Protein AF-A0A1H9F2F8-F1 (afdb_monomer)

Structure (mmCIF, N/CA/C/O backbone):
data_AF-A0A1H9F2F8-F1
#
_entry.id   AF-A0A1H9F2F8-F1
#
loop_
_atom_site.group_PDB
_atom_site.id
_atom_site.type_symbol
_atom_site.label_atom_id
_atom_site.label_alt_id
_atom_site.label_comp_id
_atom_site.label_asym_id
_atom_site.label_entity_id
_atom_site.label_seq_id
_atom_site.pdbx_PDB_ins_code
_atom_site.Cartn_x
_atom_site.Cartn_y
_atom_site.Cartn_z
_atom_site.occupancy
_atom_site.B_iso_or_equiv
_atom_site.auth_seq_id
_atom_site.auth_comp_id
_atom_site.auth_asym_id
_atom_site.auth_atom_id
_atom_site.pdbx_PDB_model_num
ATOM 1 N N . MET A 1 1 ? -13.899 -40.418 -12.397 1.00 41.47 1 MET A N 1
ATOM 2 C CA . MET A 1 1 ? -14.287 -40.761 -13.784 1.00 41.47 1 MET A CA 1
ATOM 3 C C . MET A 1 1 ? -13.353 -40.022 -14.739 1.00 41.47 1 MET A C 1
ATOM 5 O O . MET A 1 1 ? -13.035 -38.875 -14.468 1.00 41.47 1 MET A O 1
ATOM 9 N N . LYS A 1 2 ? -12.861 -40.716 -15.778 1.00 44.59 2 LYS A N 1
ATOM 10 C CA . LYS A 1 2 ? -12.030 -40.221 -16.903 1.00 44.59 2 LYS A CA 1
ATOM 11 C C . LYS A 1 2 ? -12.709 -38.994 -17.565 1.00 44.59 2 LYS A C 1
ATOM 13 O O . LYS A 1 2 ? -13.933 -38.945 -17.556 1.00 44.59 2 LYS A O 1
ATOM 18 N N . ARG A 1 3 ? -12.008 -38.024 -18.168 1.00 46.09 3 ARG A N 1
ATOM 19 C CA . ARG A 1 3 ? -11.314 -38.142 -19.468 1.00 46.09 3 ARG A CA 1
ATOM 20 C C . ARG A 1 3 ? -10.271 -37.032 -19.685 1.00 46.09 3 ARG A C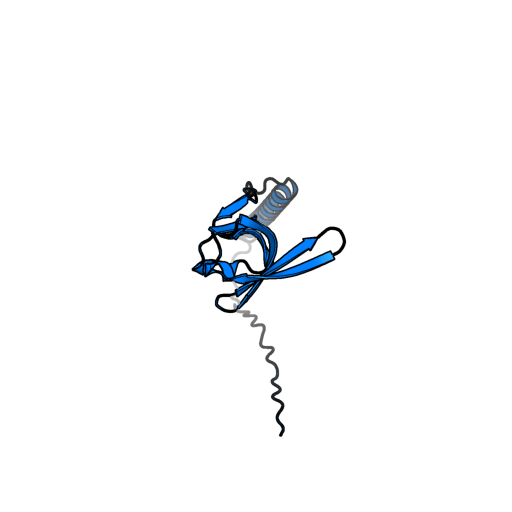 1
ATOM 22 O O . ARG A 1 3 ? -10.532 -35.868 -19.411 1.00 46.09 3 ARG A O 1
ATOM 29 N N . LEU A 1 4 ? -9.129 -37.450 -20.236 1.00 46.22 4 LEU A N 1
ATOM 30 C CA . LEU A 1 4 ? -8.128 -36.636 -20.924 1.00 46.22 4 LEU A CA 1
ATOM 31 C C . LEU A 1 4 ? -8.700 -36.077 -22.237 1.00 46.22 4 LEU A C 1
ATOM 33 O O . LEU A 1 4 ? -9.417 -36.797 -22.933 1.00 46.22 4 LEU A O 1
ATOM 37 N N . SER A 1 5 ? -8.296 -34.866 -22.623 1.00 42.28 5 SER A N 1
ATOM 38 C CA . SER A 1 5 ? -8.386 -34.385 -24.006 1.00 42.28 5 SER A CA 1
ATOM 39 C C . SER A 1 5 ? -7.015 -33.898 -24.476 1.00 42.28 5 SER A C 1
ATOM 41 O O . SER A 1 5 ? -6.500 -32.886 -24.007 1.00 42.28 5 SER A O 1
ATOM 43 N N . ILE A 1 6 ? -6.445 -34.677 -25.390 1.00 49.59 6 ILE A N 1
ATOM 44 C CA . ILE A 1 6 ? -5.268 -34.403 -26.213 1.00 49.59 6 ILE A CA 1
ATOM 45 C C . ILE A 1 6 ? -5.758 -33.715 -27.496 1.00 49.59 6 ILE A C 1
ATOM 47 O O . ILE A 1 6 ? -6.757 -34.147 -28.066 1.00 49.59 6 ILE A O 1
ATOM 51 N N . GLY A 1 7 ? -5.023 -32.719 -27.985 1.00 37.44 7 GLY A N 1
ATOM 52 C CA . GLY A 1 7 ? -5.038 -32.284 -29.387 1.00 37.44 7 GLY A CA 1
ATOM 53 C C . GLY A 1 7 ? -3.717 -31.560 -29.665 1.00 37.44 7 GLY A C 1
ATOM 54 O O . GLY A 1 7 ? -3.486 -30.511 -29.078 1.00 37.44 7 GLY A O 1
ATOM 55 N N . LEU A 1 8 ? -2.711 -32.171 -30.314 1.00 41.44 8 LEU A N 1
ATOM 56 C CA . LEU A 1 8 ? -2.566 -32.275 -31.782 1.00 41.44 8 LEU A CA 1
ATOM 57 C C . LEU A 1 8 ? -2.967 -30.939 -32.427 1.00 41.44 8 LEU A C 1
ATOM 59 O O . LEU A 1 8 ? -4.144 -30.624 -32.503 1.00 41.44 8 LEU A O 1
ATOM 63 N N . GLY A 1 9 ? -2.036 -30.047 -32.755 1.00 35.12 9 GLY A N 1
ATOM 64 C CA . GLY A 1 9 ? -0.963 -30.270 -33.718 1.00 35.12 9 GLY A CA 1
ATOM 65 C C . GLY A 1 9 ? -1.430 -29.705 -35.058 1.00 35.12 9 GLY A C 1
ATOM 66 O O . GLY A 1 9 ? -2.338 -30.261 -35.661 1.00 35.12 9 GLY A O 1
ATOM 67 N N . SER A 1 10 ? -0.846 -28.596 -35.511 1.00 45.69 10 SER A N 1
ATOM 68 C CA . SER A 1 10 ? -0.987 -28.170 -36.905 1.00 45.69 10 SER A CA 1
ATOM 69 C C . SER A 1 10 ? 0.210 -27.319 -37.316 1.00 45.69 10 SER A C 1
ATOM 71 O O . SER A 1 10 ? 0.336 -26.151 -36.958 1.00 45.69 10 SER A O 1
ATOM 73 N N . VAL A 1 11 ? 1.121 -27.981 -38.024 1.00 48.62 11 VAL A N 1
ATOM 74 C CA . VAL A 1 11 ? 2.197 -27.404 -38.828 1.00 48.62 11 VAL A CA 1
ATOM 75 C C . VAL A 1 11 ? 1.633 -27.263 -40.237 1.00 48.62 11 VAL A C 1
ATOM 77 O O . VAL A 1 11 ? 1.358 -28.274 -40.872 1.00 48.62 11 VAL A O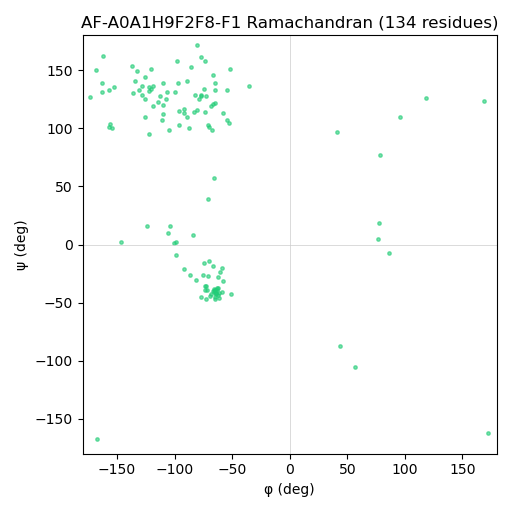 1
ATOM 80 N N . VAL A 1 12 ? 1.448 -26.036 -40.717 1.00 45.25 12 VAL A N 1
ATOM 81 C CA . VAL A 1 12 ? 1.030 -25.703 -42.093 1.00 45.25 12 VAL A CA 1
ATOM 82 C C . VAL A 1 12 ? 1.516 -24.267 -42.340 1.00 45.25 12 VAL A C 1
ATOM 84 O O . VAL A 1 12 ? 1.283 -23.416 -41.493 1.00 45.25 12 VAL A O 1
ATOM 87 N N . LEU A 1 13 ? 2.162 -23.847 -43.425 1.00 38.44 13 LEU A N 1
ATOM 88 C CA . LEU A 1 13 ? 2.788 -24.457 -44.598 1.00 38.44 13 LEU A CA 1
ATOM 89 C C . LEU A 1 13 ? 3.464 -23.259 -45.301 1.00 38.44 13 LEU A C 1
ATOM 91 O O . LEU A 1 13 ? 2.813 -22.237 -45.530 1.00 38.44 13 LEU A O 1
ATOM 95 N N . LEU A 1 14 ? 4.760 -23.344 -45.611 1.00 38.03 14 LEU A N 1
ATOM 96 C CA . LEU A 1 14 ? 5.456 -22.330 -46.410 1.00 38.03 14 LEU A CA 1
ATOM 97 C C . LEU A 1 14 ? 4.887 -22.345 -47.837 1.00 38.03 14 LEU A C 1
ATOM 99 O O . LEU A 1 14 ? 4.968 -23.365 -48.516 1.00 38.03 14 LEU A O 1
ATOM 103 N N . SER A 1 15 ? 4.348 -21.218 -48.300 1.00 41.69 15 SER A N 1
ATOM 104 C CA . SER A 1 15 ? 3.930 -21.038 -49.695 1.00 41.69 15 SER A CA 1
ATOM 105 C C . SER A 1 15 ? 4.951 -20.154 -50.408 1.00 41.69 15 SER A C 1
ATOM 107 O O . SER A 1 15 ? 4.928 -18.933 -50.275 1.00 41.69 15 SER A O 1
ATOM 109 N N . VAL A 1 16 ? 5.871 -20.783 -51.140 1.00 42.72 16 VAL A N 1
ATOM 110 C CA . VAL A 1 16 ? 6.735 -20.121 -52.124 1.00 42.72 16 VAL A CA 1
ATOM 111 C C . VAL A 1 16 ? 5.935 -20.012 -53.419 1.00 42.72 16 VAL A C 1
ATOM 113 O O . VAL A 1 16 ? 5.615 -21.030 -54.026 1.00 42.72 16 VAL A O 1
ATOM 116 N N . ILE A 1 17 ? 5.605 -18.793 -53.844 1.00 45.84 17 ILE A N 1
ATOM 117 C CA . ILE A 1 17 ? 5.065 -18.543 -55.185 1.00 45.84 17 ILE A CA 1
ATOM 118 C C . ILE A 1 17 ? 6.234 -18.123 -56.073 1.00 45.84 17 ILE A C 1
ATOM 120 O O . ILE A 1 17 ? 6.715 -16.994 -56.005 1.00 45.84 17 ILE A O 1
ATOM 124 N N . ALA A 1 18 ? 6.692 -19.066 -56.893 1.00 44.81 18 ALA A N 1
ATOM 125 C CA . ALA A 1 18 ? 7.494 -18.805 -58.076 1.00 44.81 18 ALA A CA 1
ATOM 126 C C . ALA A 1 18 ? 6.540 -18.667 -59.268 1.00 44.81 18 ALA A C 1
ATOM 128 O O . ALA A 1 18 ? 5.844 -19.617 -59.619 1.00 44.81 18 ALA A O 1
ATOM 129 N N . ALA A 1 19 ? 6.504 -17.486 -59.878 1.00 42.59 19 ALA A N 1
ATOM 130 C CA . ALA A 1 19 ? 5.886 -17.270 -61.178 1.00 42.59 19 ALA A CA 1
ATOM 131 C C . ALA A 1 19 ? 6.512 -16.032 -61.827 1.00 42.59 19 ALA A C 1
ATOM 133 O O . ALA A 1 19 ? 6.192 -14.912 -61.444 1.00 42.59 19 ALA A O 1
ATOM 134 N N . TYR A 1 20 ? 7.394 -16.229 -62.807 1.00 39.22 20 TYR A N 1
ATOM 135 C CA . TYR A 1 20 ? 7.052 -15.821 -64.169 1.00 39.22 20 TYR A CA 1
ATOM 136 C C . TYR A 1 20 ? 7.971 -16.487 -65.197 1.00 39.22 20 TYR A C 1
ATOM 138 O O . TYR A 1 20 ? 9.189 -16.530 -65.035 1.00 39.22 20 TYR A O 1
ATOM 146 N N . ALA A 1 21 ? 7.320 -17.044 -66.215 1.00 41.12 21 ALA A N 1
ATOM 147 C CA . ALA A 1 21 ? 7.887 -17.692 -67.384 1.00 41.12 21 ALA A CA 1
ATOM 148 C C . ALA A 1 21 ? 8.415 -16.658 -68.394 1.00 41.12 21 ALA A C 1
ATOM 150 O O . ALA A 1 21 ? 8.075 -15.477 -68.320 1.00 41.12 21 ALA A O 1
ATOM 151 N N . GLY A 1 22 ? 9.282 -17.124 -69.293 1.00 38.53 22 GLY A N 1
ATOM 152 C CA . GLY A 1 22 ? 10.086 -16.293 -70.184 1.00 38.53 22 GLY A CA 1
ATOM 153 C C . GLY A 1 22 ? 9.379 -15.762 -71.428 1.00 38.53 22 GLY A C 1
ATOM 154 O O . GLY A 1 22 ? 8.273 -16.174 -71.763 1.00 38.53 22 GLY A O 1
ATOM 155 N N . ASP A 1 23 ? 10.099 -14.880 -72.117 1.00 38.50 23 ASP A N 1
ATOM 156 C CA . ASP A 1 23 ? 10.015 -14.667 -73.558 1.00 38.50 23 ASP A CA 1
ATOM 157 C C . ASP A 1 23 ? 11.381 -14.145 -74.037 1.00 38.50 23 ASP A C 1
ATOM 159 O O . ASP A 1 23 ? 12.021 -13.333 -73.363 1.00 38.50 23 ASP A O 1
ATOM 163 N N . ASP A 1 24 ? 11.854 -14.703 -75.143 1.00 48.75 24 ASP A N 1
ATOM 164 C CA . ASP A 1 24 ? 13.206 -14.598 -75.687 1.00 48.75 24 ASP A CA 1
ATOM 165 C C . ASP A 1 24 ? 13.126 -13.775 -76.974 1.00 48.75 24 ASP A C 1
ATOM 167 O O . ASP A 1 24 ? 12.571 -14.243 -77.964 1.00 48.75 24 ASP A O 1
ATOM 171 N N . SER A 1 25 ? 13.597 -12.524 -76.954 1.00 43.22 25 SER A N 1
ATOM 172 C CA . SER A 1 25 ? 14.178 -11.814 -78.110 1.00 43.22 25 SER A CA 1
ATOM 173 C C . SER A 1 25 ? 14.356 -10.317 -77.831 1.00 43.22 25 SER A C 1
ATOM 175 O O . SER A 1 25 ? 13.405 -9.587 -77.573 1.00 43.22 25 SER A O 1
ATOM 177 N N . GLY A 1 26 ? 15.595 -9.840 -77.979 1.00 35.97 26 GLY A N 1
ATOM 178 C CA . GLY A 1 26 ? 15.885 -8.421 -78.196 1.00 35.97 26 GLY A CA 1
ATOM 179 C C . GLY A 1 26 ? 16.739 -7.750 -77.119 1.00 35.97 26 GLY A C 1
ATOM 180 O O . GLY A 1 26 ? 16.395 -7.719 -75.947 1.00 35.97 26 GLY A O 1
ATOM 181 N N . GLU A 1 27 ? 17.827 -7.136 -77.585 1.00 38.81 27 GLU A N 1
ATOM 182 C CA . GLU A 1 27 ? 18.625 -6.102 -76.910 1.00 38.81 27 GLU A CA 1
ATOM 183 C C . GLU A 1 27 ? 19.623 -6.537 -75.826 1.00 38.81 27 GLU A C 1
ATOM 185 O O . GLU A 1 27 ? 19.520 -6.254 -74.632 1.00 38.81 27 GLU A O 1
ATOM 190 N N . ALA A 1 28 ? 20.747 -7.062 -76.317 1.00 41.56 28 ALA A N 1
ATOM 191 C CA . ALA A 1 28 ? 22.058 -6.978 -75.680 1.00 41.56 28 ALA A CA 1
ATOM 192 C C . ALA A 1 28 ? 22.590 -5.521 -75.616 1.00 41.56 28 ALA A C 1
ATOM 194 O O . ALA A 1 28 ? 23.660 -5.222 -76.143 1.00 41.56 28 ALA A O 1
ATOM 195 N N . ALA A 1 29 ? 21.842 -4.603 -74.991 1.00 44.41 29 ALA A N 1
ATOM 196 C CA . ALA A 1 29 ? 22.279 -3.219 -74.752 1.00 44.41 29 ALA A CA 1
ATOM 197 C C . ALA A 1 29 ? 21.752 -2.586 -73.442 1.00 44.41 29 ALA A C 1
ATOM 199 O O . ALA A 1 29 ? 22.072 -1.436 -73.148 1.00 44.41 29 ALA A O 1
ATOM 200 N N . THR A 1 30 ? 21.000 -3.319 -72.612 1.00 45.25 30 THR A N 1
ATOM 201 C CA . THR A 1 30 ? 20.295 -2.758 -71.434 1.00 45.25 30 THR A CA 1
ATOM 202 C C . THR A 1 30 ? 20.639 -3.435 -70.102 1.00 45.25 30 THR A C 1
ATOM 204 O O . THR A 1 30 ? 19.949 -3.248 -69.101 1.00 45.25 30 THR A O 1
ATOM 207 N N . THR A 1 31 ? 21.726 -4.205 -70.038 1.00 42.62 31 THR A N 1
ATOM 208 C CA . THR A 1 31 ? 22.180 -4.880 -68.805 1.00 42.62 31 THR A CA 1
ATOM 209 C C . THR A 1 31 ? 23.184 -4.073 -67.980 1.00 42.62 31 THR A C 1
ATOM 211 O O . THR A 1 31 ? 23.252 -4.278 -66.771 1.00 42.62 31 THR A O 1
ATOM 214 N N . ALA A 1 32 ? 23.891 -3.100 -68.566 1.00 43.91 32 ALA A N 1
ATOM 215 C CA . ALA A 1 32 ? 24.818 -2.241 -67.817 1.00 43.91 32 ALA A CA 1
ATOM 216 C C . ALA A 1 32 ? 24.079 -1.224 -66.918 1.00 43.91 32 ALA A C 1
ATOM 218 O O . ALA A 1 32 ? 24.338 -1.143 -65.722 1.00 43.91 32 ALA A O 1
ATOM 219 N N . ALA A 1 33 ? 23.059 -0.536 -67.445 1.00 44.12 33 ALA A N 1
ATOM 220 C CA . ALA A 1 33 ? 22.332 0.502 -66.699 1.00 44.12 33 ALA A CA 1
ATOM 221 C C . ALA A 1 33 ? 21.437 -0.043 -65.561 1.00 44.12 33 ALA A C 1
ATOM 223 O O . ALA A 1 33 ? 21.182 0.638 -64.562 1.00 44.12 33 ALA A O 1
ATOM 224 N N . LYS A 1 34 ? 20.954 -1.289 -65.682 1.00 44.28 34 LYS A N 1
ATOM 225 C CA . LYS A 1 34 ? 20.106 -1.937 -64.664 1.00 44.28 34 LYS A CA 1
ATOM 226 C C . LYS A 1 34 ? 20.931 -2.517 -63.508 1.00 44.28 34 LYS A C 1
ATOM 228 O O . LYS A 1 34 ? 20.458 -2.519 -62.372 1.00 44.28 34 LYS A O 1
ATOM 233 N N . ALA A 1 35 ? 22.166 -2.946 -63.783 1.00 46.31 35 ALA A N 1
ATOM 234 C CA . ALA A 1 35 ? 23.120 -3.382 -62.767 1.00 46.31 35 ALA A CA 1
ATOM 235 C C . ALA A 1 35 ? 23.593 -2.202 -61.905 1.00 46.31 35 ALA A C 1
ATOM 237 O O . ALA A 1 35 ? 23.541 -2.299 -60.681 1.00 46.31 35 ALA A O 1
ATOM 238 N N . ASP A 1 36 ? 23.917 -1.057 -62.513 1.00 48.97 36 ASP A N 1
ATOM 239 C CA . ASP A 1 36 ? 24.340 0.141 -61.771 1.00 48.97 36 ASP A CA 1
ATOM 240 C C . ASP A 1 36 ? 23.238 0.677 -60.842 1.00 48.97 36 ASP A C 1
ATOM 242 O O . ASP A 1 36 ? 23.494 1.067 -59.702 1.00 48.97 36 ASP A O 1
ATOM 246 N N . THR A 1 37 ? 21.974 0.620 -61.271 1.00 51.41 37 THR A N 1
ATOM 247 C CA . THR A 1 37 ? 20.836 1.088 -60.458 1.00 51.41 37 THR A CA 1
ATOM 248 C C . THR A 1 37 ? 20.512 0.137 -59.293 1.00 51.41 37 THR A C 1
ATOM 250 O O . THR A 1 37 ? 20.150 0.581 -58.200 1.00 51.41 37 THR A O 1
ATOM 253 N N . ALA A 1 38 ? 20.662 -1.178 -59.489 1.00 52.03 38 ALA A N 1
ATOM 254 C CA . ALA A 1 38 ? 20.448 -2.182 -58.444 1.00 52.03 38 ALA A CA 1
ATOM 255 C C . ALA A 1 38 ? 21.583 -2.193 -57.404 1.00 52.03 38 ALA A C 1
ATOM 257 O O . ALA A 1 38 ? 21.318 -2.297 -56.205 1.00 52.03 38 ALA A O 1
ATOM 258 N N . VAL A 1 39 ? 22.830 -2.020 -57.854 1.00 56.88 39 VAL A N 1
ATOM 259 C CA . VAL A 1 39 ? 24.010 -1.899 -56.987 1.00 56.88 39 VAL A CA 1
ATOM 260 C C . VAL A 1 39 ? 23.943 -0.615 -56.153 1.00 56.88 39 VAL A C 1
ATOM 262 O O . VAL A 1 39 ? 24.225 -0.664 -54.956 1.00 56.88 39 VAL A O 1
ATOM 265 N N . ASN A 1 40 ? 23.462 0.497 -56.721 1.00 60.66 40 ASN A N 1
ATOM 266 C CA . ASN A 1 40 ? 23.235 1.741 -55.976 1.00 60.66 40 ASN A CA 1
ATOM 267 C C . ASN A 1 40 ? 22.154 1.597 -54.891 1.00 60.66 40 ASN A C 1
ATOM 269 O O . ASN A 1 40 ? 22.357 2.044 -53.765 1.00 60.66 40 ASN A O 1
ATOM 273 N N . ASN A 1 41 ? 21.042 0.913 -55.176 1.00 63.59 41 ASN A N 1
ATOM 274 C CA . ASN A 1 41 ? 19.984 0.672 -54.184 1.00 63.59 41 ASN A CA 1
ATOM 275 C C . ASN A 1 41 ? 20.451 -0.214 -53.017 1.00 63.59 41 ASN A C 1
ATOM 277 O O . ASN A 1 41 ? 20.090 0.013 -51.861 1.00 63.59 41 ASN A O 1
ATOM 281 N N . GLU A 1 42 ? 21.260 -1.227 -53.314 1.00 66.94 42 GLU A N 1
ATOM 282 C CA . GLU A 1 42 ? 21.820 -2.134 -52.314 1.00 66.94 42 GLU A CA 1
ATOM 283 C C . GLU A 1 42 ? 22.899 -1.445 -51.462 1.00 66.94 42 GLU A C 1
ATOM 285 O O . GLU A 1 42 ? 22.932 -1.614 -50.240 1.00 66.94 42 GLU A O 1
ATOM 290 N N . ALA A 1 43 ? 23.734 -0.602 -52.077 1.00 74.62 43 ALA A N 1
ATOM 291 C CA . ALA A 1 43 ? 24.683 0.249 -51.365 1.00 74.62 43 ALA A CA 1
ATOM 292 C C . ALA A 1 43 ? 23.959 1.224 -50.419 1.00 74.62 43 ALA A C 1
ATOM 294 O O . ALA A 1 43 ? 24.300 1.288 -49.236 1.00 74.62 43 ALA A O 1
ATOM 295 N N . SER A 1 44 ? 22.893 1.885 -50.886 1.00 74.88 44 SER A N 1
ATOM 296 C CA . SER A 1 44 ? 22.073 2.778 -50.058 1.00 74.88 44 SER A CA 1
ATOM 297 C C . SER A 1 44 ? 21.383 2.052 -48.898 1.00 74.88 44 SER A C 1
ATOM 299 O O . SER A 1 44 ? 21.318 2.589 -47.792 1.00 74.88 44 SER A O 1
ATOM 301 N N . ARG A 1 45 ? 20.909 0.812 -49.095 1.00 76.44 45 ARG A N 1
ATOM 302 C CA . ARG A 1 45 ? 20.330 -0.004 -48.010 1.00 76.44 45 ARG A CA 1
ATOM 303 C C . ARG A 1 45 ? 21.361 -0.355 -46.945 1.00 76.44 45 ARG A C 1
ATOM 305 O O . ARG A 1 45 ? 21.082 -0.199 -45.760 1.00 76.44 45 ARG A O 1
ATOM 312 N N . ARG A 1 46 ? 22.558 -0.785 -47.351 1.00 80.31 46 ARG A N 1
ATOM 313 C CA . ARG A 1 46 ? 23.651 -1.127 -46.424 1.00 80.31 46 ARG A CA 1
ATOM 314 C C . ARG A 1 46 ? 24.114 0.081 -45.626 1.00 80.31 46 ARG A C 1
ATOM 316 O O . ARG A 1 46 ? 24.380 -0.045 -44.432 1.00 80.31 46 ARG A O 1
ATOM 323 N N . GLU A 1 47 ? 24.181 1.243 -46.263 1.00 80.62 47 GLU A N 1
ATOM 324 C CA . GLU A 1 47 ? 24.545 2.491 -45.602 1.00 80.62 47 GLU A CA 1
ATOM 325 C C . GLU A 1 47 ? 23.466 2.936 -44.607 1.00 80.62 47 GLU A C 1
ATOM 327 O O . GLU A 1 47 ? 23.788 3.228 -43.456 1.00 80.62 47 GLU A O 1
ATOM 332 N N . ALA A 1 48 ? 22.184 2.834 -44.974 1.00 80.81 48 ALA A N 1
ATOM 333 C CA . ALA A 1 48 ? 21.067 3.081 -44.062 1.00 80.81 48 ALA A CA 1
ATOM 334 C C . ALA A 1 48 ? 21.053 2.114 -42.862 1.00 80.81 48 ALA A C 1
ATOM 336 O O . ALA A 1 48 ? 20.848 2.541 -41.725 1.00 80.81 48 ALA A O 1
ATOM 337 N N . THR A 1 49 ? 21.324 0.821 -43.076 1.00 82.25 49 THR A N 1
ATOM 338 C CA . THR A 1 49 ? 21.448 -0.163 -41.988 1.00 82.25 49 THR A CA 1
ATOM 339 C C . THR A 1 49 ? 22.645 0.147 -41.090 1.00 82.25 49 THR A C 1
ATOM 341 O O . THR A 1 49 ? 22.533 0.082 -39.867 1.00 82.25 49 THR A O 1
ATOM 344 N N . ARG A 1 50 ? 23.788 0.534 -41.666 1.00 83.44 50 ARG A N 1
ATOM 345 C CA . ARG A 1 50 ? 24.994 0.888 -40.909 1.00 83.44 50 ARG A CA 1
ATOM 346 C C . ARG A 1 50 ? 24.792 2.151 -40.074 1.00 83.44 50 ARG A C 1
ATOM 348 O O . ARG A 1 50 ? 25.229 2.182 -38.926 1.00 83.44 50 ARG A O 1
ATOM 355 N N . GLU A 1 51 ? 24.108 3.153 -40.613 1.00 81.12 51 GLU A N 1
ATOM 356 C CA . GLU A 1 51 ? 23.724 4.370 -39.892 1.00 81.12 51 GLU A CA 1
ATOM 357 C C . GLU A 1 51 ? 22.708 4.079 -38.780 1.00 81.12 51 GLU A C 1
ATOM 359 O O . GLU A 1 51 ? 22.860 4.579 -37.666 1.00 81.12 51 GLU A O 1
ATOM 364 N N . ALA A 1 52 ? 21.730 3.200 -39.020 1.00 78.69 52 ALA A N 1
ATOM 365 C CA . ALA A 1 52 ? 20.789 2.763 -37.990 1.00 78.69 52 ALA A CA 1
ATOM 366 C C . ALA A 1 52 ? 21.495 2.032 -36.834 1.00 78.69 52 ALA A C 1
ATOM 368 O O . ALA A 1 52 ? 21.239 2.329 -35.667 1.00 78.69 52 ALA A O 1
ATOM 369 N N . ILE A 1 53 ? 22.439 1.134 -37.146 1.00 82.25 53 ILE A N 1
ATOM 370 C CA . ILE A 1 53 ? 23.248 0.431 -36.139 1.00 82.25 53 ILE A CA 1
ATOM 371 C C . ILE A 1 53 ? 24.134 1.420 -35.371 1.00 82.25 53 ILE A C 1
ATOM 373 O O . ILE A 1 53 ? 24.157 1.390 -34.144 1.00 82.25 53 ILE A O 1
ATOM 377 N N . ARG A 1 54 ? 24.832 2.336 -36.058 1.00 81.06 54 ARG A N 1
ATOM 378 C CA . ARG A 1 54 ? 25.658 3.368 -35.403 1.00 81.06 54 ARG A CA 1
ATOM 379 C C . ARG A 1 54 ? 24.836 4.252 -34.468 1.00 81.06 54 ARG A C 1
ATOM 381 O O . ARG A 1 54 ? 25.304 4.557 -33.375 1.00 81.06 54 ARG A O 1
ATOM 388 N N . ARG A 1 55 ? 23.624 4.639 -34.875 1.00 76.31 55 ARG A N 1
ATOM 389 C CA . ARG A 1 55 ? 22.700 5.434 -34.054 1.00 76.31 55 ARG A CA 1
ATOM 390 C C . ARG A 1 55 ? 22.257 4.670 -32.805 1.00 76.31 55 ARG A C 1
ATOM 392 O O . ARG A 1 55 ? 22.274 5.239 -31.719 1.00 76.31 55 ARG A O 1
ATOM 399 N N . ALA A 1 56 ? 21.941 3.381 -32.942 1.00 73.75 56 ALA A N 1
ATOM 400 C CA . ALA A 1 56 ? 21.582 2.524 -31.813 1.00 73.75 56 ALA A CA 1
ATOM 401 C C . ALA A 1 56 ? 22.751 2.311 -30.831 1.00 73.75 56 ALA A C 1
ATOM 403 O O . ALA A 1 56 ? 22.544 2.336 -29.622 1.00 73.75 56 ALA A O 1
ATOM 404 N N . VAL A 1 57 ? 23.984 2.158 -31.333 1.00 76.31 57 VAL A N 1
ATOM 405 C CA . VAL A 1 57 ? 25.193 1.971 -30.505 1.00 76.31 57 VAL A CA 1
ATOM 406 C C . VAL A 1 57 ? 25.620 3.258 -29.794 1.00 76.31 57 VAL A C 1
ATOM 408 O O . VAL A 1 57 ? 26.086 3.197 -28.660 1.00 76.31 57 VAL A O 1
ATOM 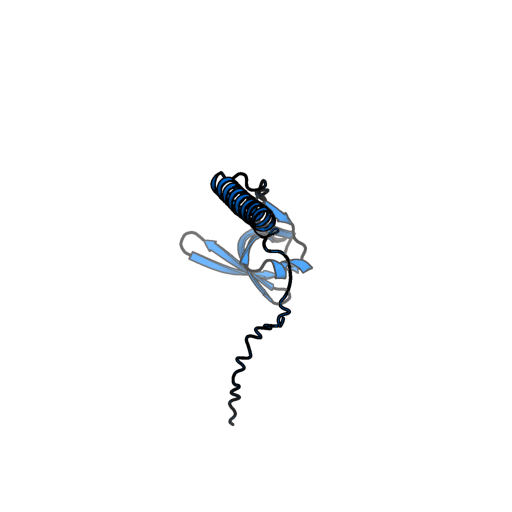411 N N . ARG A 1 58 ? 25.456 4.429 -30.427 1.00 74.06 58 ARG A N 1
ATOM 412 C CA . ARG A 1 58 ? 25.786 5.737 -29.827 1.00 74.06 58 ARG A CA 1
ATOM 413 C C . ARG A 1 58 ? 24.874 6.096 -28.648 1.00 74.06 58 ARG A C 1
ATOM 415 O O . ARG A 1 58 ? 25.249 6.936 -27.840 1.00 74.06 58 ARG A O 1
ATOM 422 N N . GLY A 1 59 ? 23.712 5.453 -28.531 1.00 63.22 59 GLY A N 1
ATOM 423 C CA . GLY A 1 59 ? 22.793 5.699 -27.425 1.00 63.22 59 GLY A CA 1
ATOM 424 C C . GLY A 1 59 ? 21.980 6.988 -27.562 1.00 63.22 59 GLY A C 1
ATOM 425 O O . GLY A 1 59 ? 21.375 7.397 -26.578 1.00 63.22 59 GLY A O 1
ATOM 426 N N . ASP A 1 60 ? 21.875 7.570 -28.766 1.00 62.34 60 ASP A N 1
ATOM 427 C CA . ASP A 1 60 ? 20.896 8.630 -29.106 1.00 62.34 60 ASP A CA 1
ATOM 428 C C . ASP A 1 60 ? 19.460 8.056 -29.181 1.00 62.34 60 ASP A C 1
ATOM 430 O O . ASP A 1 60 ? 18.659 8.366 -30.066 1.00 62.34 60 ASP A O 1
ATOM 434 N N . GLY A 1 61 ? 19.141 7.138 -28.268 1.00 59.56 61 GLY A N 1
ATOM 435 C CA . GLY A 1 61 ? 17.786 6.690 -28.025 1.00 59.56 61 GLY A CA 1
ATOM 436 C C . GLY A 1 61 ? 16.995 7.868 -27.482 1.00 59.56 61 GLY A C 1
ATOM 437 O O . GLY A 1 61 ? 17.466 8.579 -26.596 1.00 59.56 61 GLY A O 1
ATOM 438 N N . LEU A 1 62 ? 15.807 8.071 -28.048 1.00 66.06 62 LEU A N 1
ATOM 439 C CA . LEU A 1 62 ? 14.805 9.031 -27.592 1.00 66.06 62 LEU A CA 1
ATOM 440 C C . LEU A 1 62 ? 14.817 9.134 -26.058 1.00 66.06 62 LEU A C 1
ATOM 442 O O . LEU A 1 62 ? 14.898 8.084 -25.411 1.00 66.06 62 LEU A O 1
ATOM 446 N N . PRO A 1 63 ? 14.737 10.345 -25.477 1.00 65.38 63 PRO A N 1
ATOM 447 C CA . PRO A 1 63 ? 14.756 10.509 -24.033 1.00 65.38 63 PRO A CA 1
ATOM 448 C C . PRO A 1 63 ? 13.651 9.643 -23.430 1.00 65.38 63 PRO A C 1
ATOM 450 O O . PRO A 1 63 ? 12.465 9.929 -23.578 1.00 65.38 63 PRO A O 1
ATOM 453 N N . GLN A 1 64 ? 14.045 8.541 -22.791 1.00 65.38 64 GLN A N 1
ATOM 454 C CA . GLN A 1 64 ? 13.130 7.788 -21.958 1.00 65.38 64 GLN A CA 1
ATOM 455 C C . GLN A 1 64 ? 12.898 8.657 -20.738 1.00 65.38 64 GLN A C 1
ATOM 457 O O . GLN A 1 64 ? 13.778 8.792 -19.886 1.00 65.38 64 GLN A O 1
ATOM 462 N N . GLU A 1 65 ? 11.739 9.307 -20.708 1.00 72.44 65 GLU A N 1
ATOM 463 C CA . GLU A 1 65 ? 11.249 10.014 -19.539 1.00 72.44 65 GLU A CA 1
ATOM 464 C C . GLU A 1 65 ? 11.283 9.022 -18.374 1.00 72.44 65 GLU A C 1
ATOM 466 O O . GLU A 1 65 ? 10.507 8.066 -18.308 1.00 72.44 65 GLU A O 1
ATOM 471 N N . LYS A 1 66 ? 12.272 9.178 -17.491 1.00 71.19 66 LYS A N 1
ATOM 472 C CA . LYS A 1 66 ? 12.346 8.387 -16.270 1.00 71.19 66 LYS A CA 1
ATOM 473 C C . LYS A 1 66 ? 11.167 8.830 -15.419 1.00 71.19 66 LYS A C 1
ATOM 475 O O . LYS A 1 66 ? 11.252 9.859 -14.759 1.00 71.19 66 LYS A O 1
ATOM 480 N N . MET A 1 67 ? 10.074 8.073 -15.452 1.00 74.69 67 MET A N 1
ATOM 481 C CA . MET A 1 67 ? 8.980 8.274 -14.509 1.00 74.69 67 MET A C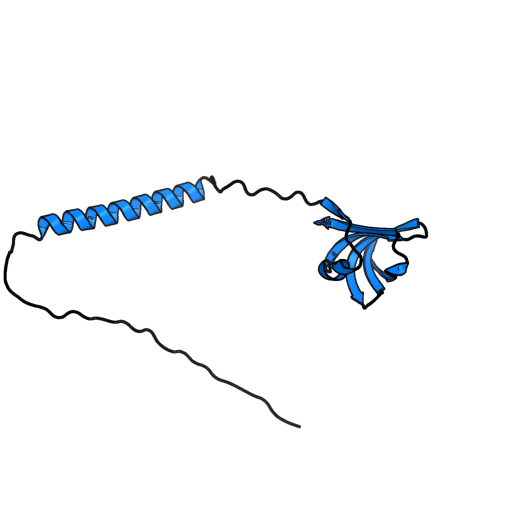A 1
ATOM 482 C C . MET A 1 67 ? 9.542 8.119 -13.095 1.00 74.69 67 MET A C 1
ATOM 484 O O . MET A 1 67 ? 9.999 7.041 -12.702 1.00 74.69 67 MET A O 1
ATOM 488 N N . GLU A 1 68 ? 9.561 9.221 -12.349 1.00 83.31 68 GLU A N 1
ATOM 489 C CA . GLU A 1 68 ? 9.952 9.208 -10.948 1.00 83.31 68 GLU A CA 1
ATOM 490 C C . GLU A 1 68 ? 8.890 8.466 -10.141 1.00 83.31 68 GLU A C 1
ATOM 492 O O . GLU A 1 6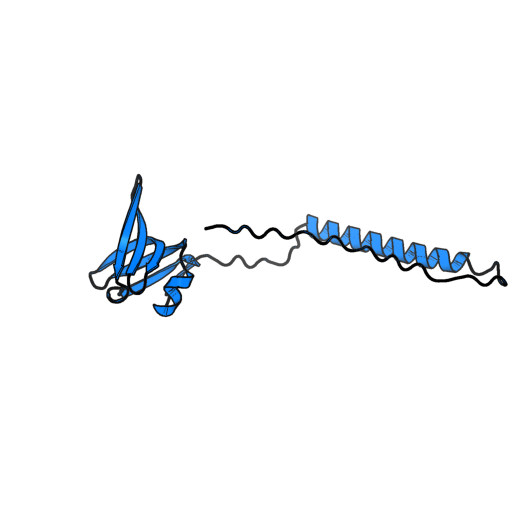8 ? 7.724 8.868 -10.089 1.00 83.31 68 GLU A O 1
ATOM 497 N N . LYS A 1 69 ? 9.310 7.374 -9.494 1.00 89.00 69 LYS A N 1
ATOM 498 C CA . LYS A 1 69 ? 8.433 6.608 -8.613 1.00 89.00 69 LYS A CA 1
ATOM 499 C C . LYS A 1 69 ? 8.051 7.465 -7.418 1.00 89.00 69 LYS A C 1
ATOM 501 O O . LYS A 1 69 ? 8.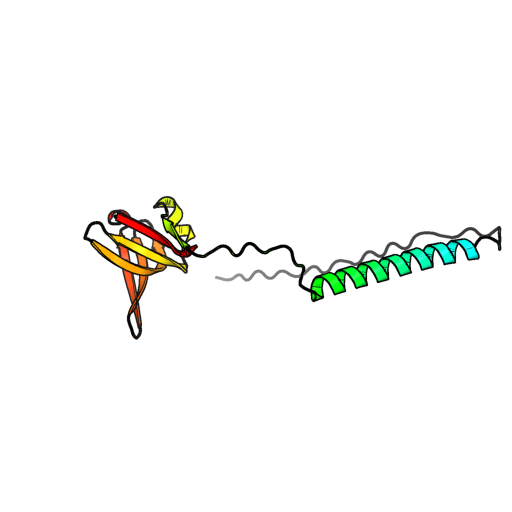914 7.899 -6.655 1.00 89.00 69 LYS A O 1
ATOM 506 N N . SER A 1 70 ? 6.759 7.671 -7.229 1.00 93.12 70 SER A N 1
ATOM 507 C CA . SER A 1 70 ? 6.219 8.517 -6.172 1.00 93.12 70 SER A CA 1
ATOM 508 C C . SER A 1 70 ? 5.023 7.859 -5.499 1.00 93.12 70 SER A C 1
ATOM 510 O O . SER A 1 70 ? 4.328 7.018 -6.066 1.00 93.12 70 SER A O 1
ATOM 512 N N . TYR A 1 71 ? 4.789 8.230 -4.242 1.00 95.69 71 TYR A N 1
ATOM 513 C CA . TYR A 1 71 ? 3.611 7.778 -3.514 1.00 95.69 71 TYR A CA 1
ATOM 514 C C . TYR A 1 71 ? 2.406 8.610 -3.915 1.00 95.69 71 TYR A C 1
ATOM 516 O O . TYR A 1 71 ? 2.349 9.804 -3.619 1.00 95.69 71 TYR A O 1
ATOM 524 N N . GLN A 1 72 ? 1.427 7.967 -4.538 1.00 95.75 72 GLN A N 1
ATOM 525 C CA . GLN A 1 72 ? 0.231 8.630 -5.039 1.00 95.75 72 GLN A CA 1
ATOM 526 C C . GLN A 1 72 ? -1.009 8.068 -4.352 1.00 95.75 72 GLN A C 1
ATOM 528 O O . GLN A 1 72 ? -1.120 6.859 -4.136 1.00 95.75 72 GLN A O 1
ATOM 533 N N . SER A 1 73 ? -1.918 8.962 -3.959 1.00 95.88 73 SER A N 1
ATOM 534 C CA . SER A 1 73 ? -3.181 8.578 -3.333 1.00 95.88 73 SER A CA 1
ATOM 535 C C . SER A 1 73 ? -4.042 7.800 -4.321 1.00 95.88 73 SER A C 1
ATOM 537 O O . SER A 1 73 ? -4.132 8.164 -5.493 1.00 95.88 73 SER A O 1
ATOM 539 N N . VAL A 1 74 ? -4.683 6.745 -3.833 1.00 94.62 74 VAL A N 1
ATOM 540 C CA . VAL A 1 74 ? -5.542 5.862 -4.631 1.00 94.62 74 VAL A CA 1
ATOM 541 C C . VAL A 1 74 ? -6.921 5.743 -4.001 1.00 94.62 74 VAL A C 1
ATOM 543 O O . VAL A 1 74 ? -7.064 5.751 -2.777 1.00 94.62 74 VAL A O 1
ATOM 546 N N . SER A 1 75 ? -7.939 5.648 -4.854 1.00 92.75 75 SER A N 1
ATOM 547 C CA . SER A 1 75 ? -9.325 5.440 -4.437 1.00 92.75 75 SER A CA 1
ATOM 548 C C . SER A 1 75 ? -9.550 3.999 -3.968 1.00 92.75 75 SER A C 1
ATOM 550 O O . SER A 1 75 ? -8.820 3.086 -4.358 1.00 92.75 75 SER A O 1
ATOM 552 N N . HIS A 1 76 ? -10.586 3.775 -3.152 1.00 90.94 76 HIS A N 1
ATOM 553 C CA . HIS A 1 76 ? -10.918 2.446 -2.619 1.00 90.94 76 HIS A CA 1
ATOM 554 C C . HIS A 1 76 ? -11.287 1.417 -3.700 1.00 90.94 76 HIS A C 1
ATOM 556 O O . HIS A 1 76 ? -11.069 0.218 -3.514 1.00 90.94 76 HIS A O 1
ATOM 562 N N . GLU A 1 77 ? -11.825 1.890 -4.820 1.00 92.19 77 GLU A N 1
ATOM 563 C CA . GLU A 1 77 ? -12.269 1.079 -5.958 1.00 92.19 77 GLU A CA 1
ATOM 564 C C . GLU A 1 77 ? -11.094 0.551 -6.788 1.00 92.19 77 GLU A C 1
ATOM 566 O O . GLU A 1 77 ? -11.197 -0.489 -7.435 1.00 92.19 77 GLU A O 1
ATOM 571 N N . GLU A 1 78 ? -9.960 1.250 -6.761 1.00 93.88 78 GLU A N 1
ATOM 572 C CA . GLU A 1 78 ? -8.800 0.921 -7.587 1.00 93.88 78 GLU A CA 1
ATOM 573 C C . GLU A 1 78 ? -7.728 0.125 -6.842 1.00 93.88 78 GLU A C 1
ATOM 575 O O . GLU A 1 78 ? -6.806 -0.374 -7.485 1.00 93.88 78 GLU A O 1
ATOM 580 N N . ILE A 1 79 ? -7.844 -0.024 -5.515 1.00 94.50 79 ILE A N 1
ATOM 581 C CA . ILE A 1 79 ? -6.833 -0.673 -4.657 1.00 94.50 79 ILE A CA 1
ATOM 582 C C . ILE A 1 79 ? -6.436 -2.050 -5.197 1.00 94.50 79 ILE A C 1
ATOM 584 O O . ILE A 1 79 ? -5.253 -2.382 -5.245 1.00 94.50 79 ILE A O 1
ATOM 588 N N . ASP A 1 80 ? -7.416 -2.829 -5.649 1.00 95.69 80 ASP A N 1
ATOM 589 C CA . ASP A 1 80 ? -7.239 -4.205 -6.110 1.00 95.69 80 ASP A CA 1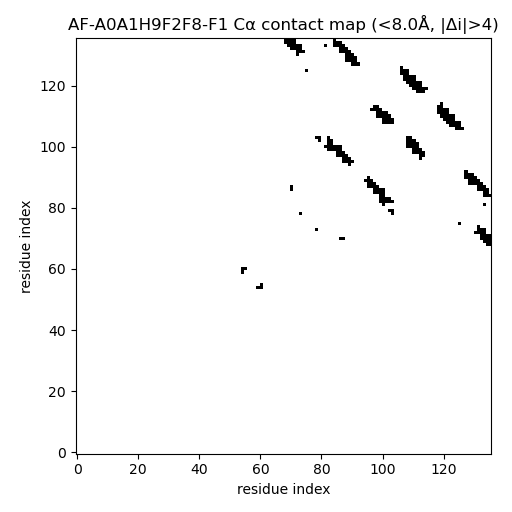
ATOM 590 C C . ASP A 1 80 ? -6.286 -4.304 -7.319 1.00 95.69 80 ASP A C 1
ATOM 592 O O . ASP A 1 80 ? -5.639 -5.331 -7.519 1.00 95.69 80 ASP A O 1
ATOM 596 N N . ARG A 1 81 ? -6.128 -3.224 -8.099 1.00 96.56 81 ARG A N 1
ATOM 597 C CA . ARG A 1 81 ? -5.202 -3.164 -9.244 1.00 96.56 81 ARG A CA 1
ATOM 598 C C . ARG A 1 81 ? -3.736 -3.053 -8.827 1.00 96.56 81 ARG A C 1
ATOM 600 O O . ARG A 1 81 ? -2.856 -3.280 -9.650 1.00 96.56 81 ARG A O 1
ATOM 607 N N . TYR A 1 82 ? -3.475 -2.696 -7.573 1.00 96.38 82 TYR A N 1
ATOM 608 C CA . TYR A 1 82 ? -2.136 -2.423 -7.056 1.00 96.38 82 TYR A CA 1
ATOM 609 C C . TYR A 1 82 ? -1.586 -3.558 -6.185 1.00 96.38 82 TYR A C 1
ATOM 611 O O . TYR A 1 82 ? -0.611 -3.363 -5.459 1.00 96.38 82 TYR A O 1
ATOM 619 N N . VAL A 1 83 ? -2.182 -4.753 -6.244 1.00 96.94 83 VAL A N 1
ATOM 620 C CA . VAL A 1 83 ? -1.630 -5.946 -5.587 1.00 96.94 83 VAL A CA 1
ATOM 621 C C . VAL A 1 83 ? -0.181 -6.175 -6.042 1.00 96.94 83 VAL A C 1
ATOM 623 O O . VAL A 1 83 ? 0.138 -6.090 -7.225 1.00 96.94 83 VAL A O 1
ATOM 626 N N . GLY A 1 84 ? 0.706 -6.425 -5.082 1.00 96.69 84 GLY A N 1
ATOM 627 C CA . GLY A 1 84 ? 2.156 -6.528 -5.253 1.00 96.69 84 GLY A CA 1
ATOM 628 C C . GLY A 1 84 ? 2.904 -5.193 -5.170 1.00 96.69 84 GLY A C 1
ATOM 629 O O . GLY A 1 84 ? 4.132 -5.194 -5.139 1.00 96.69 84 GLY A O 1
ATOM 630 N N . SER A 1 85 ? 2.202 -4.059 -5.107 1.00 97.12 85 SER A N 1
ATOM 631 C CA . SER A 1 85 ? 2.835 -2.740 -5.004 1.00 97.12 85 SER A CA 1
ATOM 632 C C . SER A 1 85 ? 3.145 -2.374 -3.555 1.00 97.12 85 SER A C 1
ATOM 634 O O . SER A 1 85 ? 2.457 -2.801 -2.623 1.00 97.12 85 SER A O 1
ATOM 636 N N . TRP A 1 86 ? 4.166 -1.535 -3.370 1.00 96.81 86 TRP A N 1
ATOM 637 C CA . TRP A 1 86 ? 4.472 -0.963 -2.063 1.00 96.81 86 TRP A CA 1
ATOM 638 C C . TRP A 1 86 ? 3.456 0.117 -1.706 1.00 96.81 86 TRP A C 1
ATOM 640 O O . TRP A 1 86 ? 3.146 0.988 -2.525 1.00 96.81 86 TRP A O 1
ATOM 650 N N . VAL A 1 87 ? 2.954 0.082 -0.478 1.00 96.69 87 VAL A N 1
ATOM 651 C CA . VAL A 1 87 ? 1.900 0.970 -0.003 1.00 96.69 87 VAL A CA 1
ATOM 652 C C . VAL A 1 87 ? 2.234 1.585 1.346 1.00 96.69 87 VAL A C 1
ATOM 654 O O . VAL A 1 87 ? 2.902 0.988 2.189 1.00 96.69 87 VAL A O 1
ATOM 657 N N . LYS A 1 88 ? 1.727 2.799 1.544 1.00 96.38 88 LYS A N 1
ATOM 658 C CA . LYS A 1 88 ? 1.666 3.482 2.834 1.00 96.38 88 LYS A CA 1
ATOM 659 C C . LYS A 1 88 ? 0.208 3.735 3.146 1.00 96.38 88 LYS A C 1
ATOM 661 O O . LYS A 1 88 ? -0.471 4.422 2.382 1.00 96.38 88 LYS A O 1
ATOM 666 N N . LEU A 1 89 ? -0.266 3.180 4.247 1.00 95.19 89 LEU A N 1
ATOM 667 C CA . LEU A 1 89 ? -1.643 3.347 4.678 1.00 95.19 89 LEU A CA 1
ATOM 668 C C . LEU A 1 89 ? -1.706 3.980 6.057 1.00 95.19 89 LEU A C 1
ATOM 670 O O . LEU A 1 89 ? -0.835 3.783 6.906 1.00 95.19 89 LEU A O 1
ATOM 674 N N . GLU A 1 90 ? -2.791 4.699 6.272 1.00 95.75 90 GLU A N 1
ATOM 675 C CA . GLU A 1 90 ? -3.175 5.234 7.560 1.00 95.75 90 GLU A CA 1
ATOM 676 C C . GLU A 1 90 ? -4.618 4.824 7.836 1.00 95.75 90 GLU A C 1
ATOM 678 O O . GLU A 1 90 ? -5.482 4.828 6.955 1.00 95.75 90 GLU A O 1
ATOM 683 N N . THR A 1 91 ? -4.866 4.401 9.068 1.00 95.75 91 THR A N 1
ATOM 684 C CA . THR A 1 91 ? -6.211 4.083 9.547 1.00 95.75 91 THR A CA 1
ATOM 685 C C . THR A 1 91 ? -6.781 5.266 10.322 1.00 95.75 91 THR A C 1
ATOM 687 O O . THR A 1 91 ? -6.027 6.056 10.889 1.00 95.75 91 THR A O 1
ATOM 690 N N . TYR A 1 92 ? -8.107 5.355 10.446 1.00 95.38 92 TYR A N 1
ATOM 691 C CA . TYR A 1 92 ? -8.756 6.388 11.271 1.00 95.38 92 TYR A CA 1
ATOM 692 C C . TYR A 1 92 ? -8.342 6.352 12.749 1.00 95.38 92 TYR A C 1
ATOM 694 O O . TYR A 1 92 ? -8.456 7.350 13.451 1.00 95.38 92 TYR A O 1
ATOM 702 N N . PHE A 1 93 ? -7.818 5.219 13.217 1.00 92.62 93 PHE A N 1
ATOM 703 C CA . PHE A 1 93 ? -7.282 5.061 14.569 1.00 92.62 93 PHE A CA 1
ATOM 704 C C . PHE A 1 93 ? -5.825 5.539 14.697 1.00 92.62 93 PHE A C 1
ATOM 706 O O . PHE A 1 93 ? -5.179 5.271 15.705 1.00 92.62 93 PHE A O 1
ATOM 713 N N . GLY A 1 94 ? -5.274 6.186 13.664 1.00 93.88 94 GLY A N 1
ATOM 714 C CA . GLY A 1 94 ? -3.911 6.718 13.647 1.00 93.88 94 GLY A CA 1
ATOM 715 C C . GLY A 1 94 ? -2.818 5.666 13.447 1.00 93.88 94 GLY A C 1
ATOM 716 O O . GLY A 1 94 ? -1.634 5.998 13.491 1.00 93.88 94 GLY A O 1
ATOM 717 N N . ARG A 1 95 ? -3.171 4.392 13.213 1.00 93.62 95 ARG A N 1
ATOM 718 C CA . ARG A 1 95 ? -2.172 3.365 12.880 1.00 93.62 95 ARG A CA 1
ATOM 719 C C . ARG A 1 95 ? -1.670 3.595 11.463 1.00 93.62 95 ARG A C 1
ATOM 721 O O . ARG A 1 95 ? -2.484 3.660 10.540 1.00 93.62 95 ARG A O 1
ATOM 728 N N . LYS A 1 96 ? -0.349 3.658 11.320 1.00 94.75 96 LYS A N 1
ATOM 729 C CA . LYS A 1 96 ? 0.366 3.747 10.047 1.00 94.75 96 LYS A CA 1
ATOM 730 C C . LYS A 1 96 ? 1.018 2.406 9.767 1.00 94.75 96 LYS A C 1
ATOM 732 O O . LYS A 1 96 ? 1.648 1.853 10.663 1.00 94.75 96 LYS A O 1
ATOM 737 N N . VAL A 1 97 ? 0.837 1.891 8.559 1.00 94.00 97 VAL A N 1
ATOM 738 C CA . VAL A 1 97 ? 1.446 0.630 8.123 1.00 94.00 97 VAL A CA 1
ATOM 739 C C . VAL A 1 97 ? 2.092 0.866 6.766 1.00 94.00 97 VAL A C 1
ATOM 741 O O . VAL A 1 97 ? 1.497 1.475 5.873 1.00 94.00 97 VAL A O 1
ATOM 744 N N . GLU A 1 98 ? 3.325 0.401 6.621 1.00 95.00 98 GLU A N 1
ATOM 745 C CA . GLU A 1 98 ? 4.069 0.455 5.367 1.00 95.00 98 GLU A CA 1
ATOM 746 C C . GLU A 1 98 ? 4.469 -0.962 4.969 1.00 95.00 98 GLU A C 1
ATOM 748 O O . GLU A 1 98 ? 4.969 -1.729 5.788 1.00 95.00 98 GLU A O 1
ATOM 753 N N . GLY A 1 99 ? 4.238 -1.332 3.716 1.00 95.88 99 GLY A N 1
ATOM 754 C CA . GLY A 1 99 ? 4.516 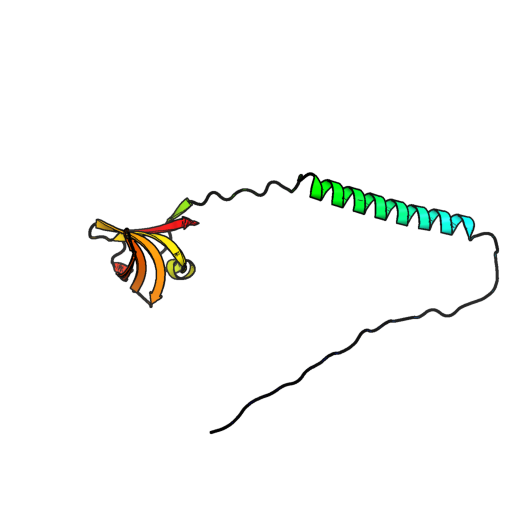-2.692 3.276 1.00 95.88 99 GLY A CA 1
ATOM 755 C C . GLY A 1 99 ? 4.016 -2.973 1.875 1.00 95.88 99 GLY A C 1
ATOM 756 O O . GLY A 1 99 ? 3.720 -2.059 1.111 1.00 95.88 99 GLY A O 1
ATOM 757 N N . THR A 1 100 ? 3.902 -4.251 1.543 1.00 97.00 100 THR A N 1
ATOM 758 C CA . THR A 1 100 ? 3.433 -4.697 0.229 1.00 97.00 100 THR A CA 1
ATOM 759 C C . THR A 1 100 ? 1.960 -5.081 0.301 1.00 97.00 100 THR A C 1
ATOM 761 O O . THR A 1 100 ? 1.554 -5.845 1.177 1.00 97.00 100 THR A O 1
ATOM 764 N N . LEU A 1 101 ? 1.140 -4.584 -0.630 1.00 97.12 101 LEU A N 1
ATOM 765 C CA . LEU A 1 101 ? -0.251 -5.022 -0.750 1.00 97.12 101 LEU A CA 1
ATOM 766 C C . LEU A 1 101 ? -0.288 -6.460 -1.283 1.00 97.12 101 LEU A C 1
ATOM 768 O O . LEU A 1 101 ? -0.128 -6.684 -2.477 1.00 97.12 101 LEU A O 1
ATOM 772 N N . ARG A 1 102 ? -0.505 -7.448 -0.416 1.00 97.38 102 ARG A N 1
ATOM 773 C CA . ARG A 1 102 ? -0.454 -8.868 -0.785 1.00 97.38 102 ARG A CA 1
ATOM 774 C C . ARG A 1 102 ? -1.703 -9.332 -1.522 1.00 97.38 102 ARG A C 1
ATOM 776 O O . ARG A 1 102 ? -1.613 -10.086 -2.484 1.00 97.38 102 ARG A O 1
ATOM 783 N N . SER A 1 103 ? -2.876 -8.956 -1.023 1.00 97.56 103 SER A N 1
ATOM 784 C CA . SER A 1 103 ? -4.153 -9.336 -1.628 1.00 97.56 103 SER A CA 1
ATOM 785 C C . SER A 1 103 ? -5.282 -8.441 -1.143 1.00 97.56 103 SER A C 1
ATOM 787 O O . SER A 1 103 ? -5.174 -7.788 -0.100 1.00 97.56 103 SER A O 1
ATOM 789 N N . VAL A 1 104 ? -6.381 -8.455 -1.890 1.00 96.81 104 VAL A N 1
ATOM 790 C CA . VAL A 1 104 ? -7.633 -7.821 -1.500 1.00 96.81 104 VAL A CA 1
ATOM 791 C C . VAL A 1 104 ? -8.746 -8.852 -1.575 1.00 96.81 104 VAL A C 1
ATOM 793 O O . VAL A 1 104 ? -8.934 -9.493 -2.605 1.00 96.81 104 VAL A O 1
ATOM 796 N N . ASN A 1 105 ? -9.465 -9.032 -0.470 1.00 96.38 105 ASN A N 1
ATOM 797 C CA . ASN A 1 105 ? -10.604 -9.933 -0.381 1.00 96.38 105 ASN A CA 1
ATOM 798 C C . ASN A 1 105 ? -11.834 -9.138 0.059 1.00 96.38 105 ASN A C 1
ATOM 800 O O . ASN A 1 105 ? -12.027 -8.860 1.246 1.00 96.38 105 ASN A O 1
ATOM 804 N N . GLY A 1 106 ? -12.627 -8.711 -0.925 1.00 94.62 106 GLY A N 1
ATOM 805 C CA . GLY A 1 106 ? -13.782 -7.843 -0.720 1.00 94.62 106 GLY A CA 1
ATOM 806 C C . GLY A 1 106 ? -13.390 -6.545 -0.015 1.00 94.62 106 GLY A C 1
ATOM 807 O O . GLY A 1 106 ? -12.782 -5.648 -0.605 1.00 94.62 106 GLY A O 1
ATOM 808 N N . ASN A 1 107 ? -13.742 -6.464 1.267 1.00 95.56 107 ASN A N 1
ATOM 809 C CA . ASN A 1 107 ? -13.531 -5.291 2.107 1.00 95.56 107 ASN A CA 1
ATOM 810 C C . ASN A 1 107 ? -12.282 -5.389 3.010 1.00 95.56 107 ASN A C 1
ATOM 812 O O . ASN A 1 107 ? -12.006 -4.481 3.789 1.00 95.56 107 ASN A O 1
ATOM 816 N N . THR A 1 108 ? -11.515 -6.477 2.921 1.00 96.69 108 THR A N 1
ATOM 817 C CA . THR A 1 108 ? -10.289 -6.682 3.702 1.00 96.69 108 THR A CA 1
ATOM 818 C C . THR A 1 108 ? -9.062 -6.670 2.797 1.00 96.69 108 THR A C 1
ATOM 820 O O . THR A 1 108 ? -8.987 -7.389 1.803 1.00 96.69 108 THR A O 1
ATOM 823 N N . LEU A 1 109 ? -8.085 -5.850 3.160 1.00 96.81 109 LEU A N 1
ATOM 824 C CA . LEU A 1 109 ? -6.759 -5.756 2.567 1.00 96.81 109 LEU A CA 1
ATOM 825 C C . LEU A 1 109 ? -5.787 -6.585 3.398 1.00 96.81 109 LEU A C 1
ATOM 827 O O . LEU A 1 109 ? -5.832 -6.521 4.623 1.00 96.81 109 LEU A O 1
ATOM 831 N N . TYR A 1 110 ? -4.882 -7.307 2.752 1.00 97.56 110 TYR A N 1
ATOM 832 C CA . TYR A 1 110 ? -3.778 -7.982 3.429 1.00 97.56 110 TYR A CA 1
ATOM 833 C C . TYR A 1 110 ? -2.476 -7.289 3.066 1.00 97.56 110 TYR A C 1
ATOM 835 O O . TYR A 1 110 ? -2.122 -7.220 1.887 1.00 97.56 110 TYR A O 1
ATOM 843 N N . ILE A 1 111 ? -1.784 -6.770 4.077 1.00 97.00 111 ILE A N 1
ATOM 844 C CA . ILE A 1 111 ? -0.547 -6.007 3.916 1.00 97.00 111 ILE A CA 1
ATOM 845 C C . ILE A 1 111 ? 0.592 -6.784 4.548 1.00 97.00 111 ILE A C 1
ATOM 847 O O . ILE A 1 111 ? 0.538 -7.077 5.740 1.00 97.00 111 ILE A O 1
ATOM 851 N N . ASP A 1 112 ? 1.615 -7.086 3.759 1.00 96.81 112 ASP A N 1
ATOM 852 C CA . ASP A 1 112 ? 2.851 -7.671 4.258 1.00 96.81 112 ASP A CA 1
ATOM 853 C C . ASP A 1 112 ? 3.787 -6.536 4.690 1.00 96.81 112 ASP A C 1
ATOM 855 O O . ASP A 1 112 ? 4.421 -5.872 3.867 1.00 96.81 112 ASP A O 1
ATOM 859 N N . GLU A 1 113 ? 3.828 -6.282 5.995 1.00 95.12 113 GLU A N 1
ATOM 860 C CA . GLU A 1 113 ? 4.722 -5.314 6.626 1.00 95.12 113 GLU A CA 1
ATOM 861 C C . GLU A 1 113 ? 6.095 -5.955 6.847 1.00 95.12 113 GLU A C 1
ATOM 863 O O . GLU A 1 113 ? 6.201 -7.049 7.409 1.00 95.12 113 GLU A O 1
ATOM 868 N N . HIS A 1 114 ? 7.157 -5.280 6.407 1.00 88.50 114 HIS A N 1
ATOM 869 C CA . HIS A 1 114 ? 8.532 -5.739 6.596 1.00 88.50 114 HIS A CA 1
ATOM 870 C C . HIS A 1 114 ? 9.074 -5.210 7.928 1.00 88.50 114 HIS A C 1
ATOM 872 O O . HIS A 1 114 ? 9.344 -4.020 8.074 1.00 88.50 114 HIS A O 1
ATOM 878 N N . LEU A 1 115 ? 9.258 -6.105 8.896 1.00 86.62 115 LEU A N 1
ATOM 879 C CA . LEU A 1 115 ? 9.746 -5.798 10.237 1.00 86.62 115 LEU A CA 1
ATOM 880 C C . LEU A 1 115 ? 11.149 -6.374 10.393 1.00 86.62 115 LEU A C 1
ATOM 882 O O . LEU A 1 115 ? 11.270 -7.586 10.460 1.00 86.62 115 LEU A O 1
ATOM 886 N N . GLY A 1 116 ? 12.195 -5.551 10.503 1.00 83.44 116 GLY A N 1
ATOM 887 C CA . GLY A 1 116 ? 13.551 -5.972 10.909 1.00 83.44 116 GLY A CA 1
ATOM 888 C C . GLY A 1 116 ? 14.088 -7.269 10.269 1.00 83.44 116 GLY A C 1
ATOM 889 O O . GLY A 1 116 ? 14.798 -7.217 9.272 1.00 83.44 116 GLY A O 1
ATOM 890 N N . GLN A 1 117 ? 13.789 -8.425 10.878 1.00 84.81 117 GLN A N 1
ATOM 891 C CA . GLN A 1 117 ? 14.210 -9.770 10.452 1.00 84.81 117 GLN A CA 1
ATOM 892 C C . GLN A 1 117 ? 13.104 -10.632 9.797 1.00 84.81 117 GLN A C 1
ATOM 894 O O . GLN A 1 117 ? 13.308 -11.827 9.590 1.00 84.81 117 GLN A O 1
ATOM 899 N N . GLY A 1 118 ? 11.934 -10.082 9.466 1.00 87.94 118 GLY A N 1
ATOM 900 C CA . GLY A 1 118 ? 10.827 -10.850 8.896 1.00 87.94 118 GLY A CA 1
ATOM 901 C C . GLY A 1 118 ? 9.699 -10.005 8.310 1.00 87.94 118 GLY A C 1
ATOM 902 O O . GLY A 1 118 ? 9.827 -8.798 8.102 1.00 87.94 118 GLY A O 1
ATOM 903 N N . SER A 1 119 ? 8.577 -10.665 8.036 1.00 89.88 119 SER A N 1
ATOM 904 C CA . SER A 1 119 ? 7.373 -10.021 7.516 1.00 89.88 119 SER A CA 1
ATOM 905 C C . SER A 1 119 ? 6.141 -10.505 8.266 1.00 89.88 119 SER A C 1
ATOM 907 O O . SER A 1 119 ? 6.030 -11.688 8.589 1.00 89.88 119 SER A O 1
ATOM 909 N N . ALA A 1 120 ? 5.214 -9.590 8.531 1.00 93.44 120 ALA A N 1
ATOM 910 C CA . ALA A 1 120 ? 3.929 -9.887 9.148 1.00 93.44 120 ALA A CA 1
ATOM 911 C C . ALA A 1 120 ? 2.801 -9.469 8.204 1.00 93.44 120 ALA A C 1
ATOM 913 O O . ALA A 1 120 ? 2.828 -8.377 7.644 1.00 93.44 120 ALA A O 1
ATOM 914 N N . SER A 1 121 ? 1.813 -10.348 8.027 1.00 95.00 121 SER A N 1
ATOM 915 C CA . SER A 1 121 ? 0.654 -10.075 7.177 1.00 95.00 121 SER A CA 1
ATOM 916 C C . SER A 1 121 ? -0.499 -9.570 8.038 1.00 95.00 121 SER A C 1
ATOM 918 O O . SER A 1 121 ? -1.007 -10.305 8.889 1.00 95.00 121 SER A O 1
ATOM 920 N N . TYR A 1 122 ? -0.911 -8.321 7.832 1.00 93.75 122 TYR A N 1
ATOM 921 C CA . TYR A 1 122 ? -1.972 -7.681 8.603 1.00 93.75 122 TYR A CA 1
ATOM 922 C C . TYR A 1 122 ? -3.255 -7.536 7.783 1.00 93.75 122 TYR A C 1
ATOM 924 O O . TYR A 1 122 ? -3.224 -6.920 6.713 1.00 93.75 122 TYR A O 1
ATOM 932 N N . PRO A 1 123 ? -4.397 -8.045 8.283 1.00 96.31 123 PRO A N 1
ATOM 933 C CA . PRO A 1 123 ? -5.697 -7.752 7.701 1.00 96.31 123 PRO A CA 1
ATOM 934 C C . PRO A 1 123 ? -6.150 -6.342 8.105 1.00 96.31 123 PRO A C 1
ATOM 936 O O . PRO A 1 123 ? -6.190 -6.002 9.290 1.00 96.31 123 PRO A O 1
ATOM 939 N N . ILE A 1 124 ? -6.524 -5.524 7.124 1.00 95.62 124 ILE A N 1
ATOM 940 C CA . ILE A 1 124 ? -7.007 -4.153 7.311 1.00 95.62 124 ILE A CA 1
ATOM 941 C C . ILE A 1 124 ? -8.326 -3.977 6.573 1.00 95.62 124 ILE A C 1
ATOM 943 O O . ILE A 1 124 ? -8.448 -4.276 5.393 1.00 95.62 124 ILE A O 1
ATOM 947 N N . ASP A 1 125 ? -9.330 -3.477 7.276 1.00 95.56 125 ASP A N 1
ATOM 948 C CA . ASP A 1 125 ? -10.640 -3.189 6.702 1.00 95.56 125 ASP A CA 1
ATOM 949 C C . ASP A 1 125 ? -10.594 -1.889 5.875 1.00 95.56 125 ASP A C 1
ATOM 951 O O . ASP A 1 125 ? -10.157 -0.857 6.394 1.00 95.56 125 ASP A O 1
ATOM 955 N N . LYS A 1 126 ? -11.069 -1.912 4.619 1.00 94.12 126 LYS A N 1
ATOM 956 C CA . LYS A 1 126 ? -11.120 -0.725 3.740 1.00 94.12 126 LYS A CA 1
ATOM 957 C C . LYS A 1 126 ? -11.948 0.408 4.358 1.00 94.12 126 LYS A C 1
ATOM 959 O O . LYS A 1 126 ? -11.623 1.574 4.167 1.00 94.12 126 LYS A O 1
ATOM 964 N N . THR A 1 127 ? -12.973 0.090 5.151 1.00 94.06 127 THR A N 1
ATOM 965 C CA . THR A 1 127 ? -13.822 1.090 5.831 1.00 94.06 127 THR A CA 1
ATOM 966 C C . THR A 1 127 ? -13.098 1.821 6.960 1.00 94.06 127 THR A C 1
ATOM 968 O O . THR A 1 127 ? -13.578 2.844 7.437 1.00 94.06 127 THR A O 1
ATOM 971 N N . LYS A 1 128 ? -11.941 1.309 7.399 1.00 94.38 128 LYS A N 1
ATOM 972 C CA . LYS A 1 128 ? -11.139 1.889 8.483 1.00 94.38 128 LYS A CA 1
ATOM 973 C C . LYS A 1 128 ? -9.954 2.709 7.970 1.00 94.38 128 LYS A C 1
ATOM 975 O O . LYS A 1 128 ? -9.176 3.200 8.790 1.00 94.38 128 LYS A O 1
ATOM 980 N N . LEU A 1 129 ? -9.795 2.833 6.653 1.00 94.88 129 LEU A N 1
ATOM 981 C CA . LEU A 1 129 ? -8.723 3.602 6.034 1.00 94.88 129 LEU A CA 1
ATOM 982 C C . LEU A 1 129 ? -9.037 5.094 6.056 1.00 94.88 129 LEU A C 1
ATOM 984 O O . LEU A 1 129 ? -10.051 5.520 5.518 1.00 94.88 129 LEU A O 1
ATOM 988 N N . SER A 1 130 ? -8.124 5.886 6.611 1.00 95.00 130 SER A N 1
ATOM 989 C CA . SER A 1 130 ? -8.131 7.339 6.434 1.00 95.00 130 SER A CA 1
ATOM 990 C C . SER A 1 130 ? -7.379 7.759 5.171 1.00 95.00 130 SER A C 1
ATOM 992 O O . SER A 1 130 ? -7.694 8.791 4.582 1.00 95.00 130 SER A O 1
ATOM 994 N N . GLY A 1 131 ? -6.411 6.953 4.725 1.00 94.06 131 GLY A N 1
ATOM 995 C CA . GLY A 1 131 ? -5.699 7.178 3.476 1.00 94.06 131 GLY A CA 1
ATOM 996 C C . GLY A 1 131 ? -4.855 5.983 3.048 1.00 94.06 131 GLY A C 1
ATOM 997 O O . GLY A 1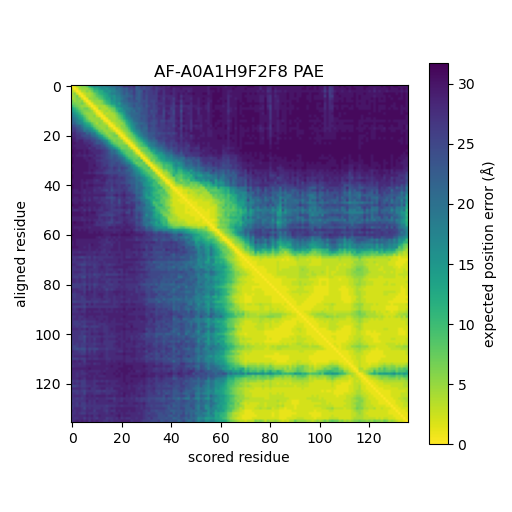 131 ? -4.343 5.228 3.875 1.00 94.06 131 GLY A O 1
ATOM 998 N N . LEU A 1 132 ? -4.685 5.838 1.736 1.00 95.75 132 LEU A N 1
ATOM 999 C CA . LEU A 1 132 ? -3.811 4.851 1.114 1.00 95.75 132 LEU A CA 1
ATOM 1000 C C . LEU A 1 132 ? -3.025 5.517 -0.014 1.00 95.75 132 LEU A C 1
ATOM 1002 O O . LEU A 1 132 ? -3.600 6.172 -0.885 1.00 95.75 132 LEU A O 1
ATOM 1006 N N . LYS A 1 133 ? -1.709 5.321 -0.003 1.00 97.25 133 LYS A N 1
ATOM 1007 C CA . LYS A 1 133 ? -0.807 5.746 -1.069 1.00 97.25 133 LYS A CA 1
ATOM 1008 C C . LYS A 1 133 ? -0.059 4.545 -1.615 1.00 97.25 133 LYS A C 1
ATOM 1010 O O . LYS A 1 133 ? 0.466 3.749 -0.840 1.00 97.25 133 LYS A O 1
ATOM 1015 N N . VAL A 1 134 ? 0.031 4.452 -2.933 1.00 96.94 134 VAL A N 1
ATOM 1016 C CA . VAL A 1 134 ? 0.761 3.398 -3.644 1.00 96.94 134 VAL A CA 1
ATOM 1017 C C . VAL A 1 134 ? 1.994 4.011 -4.294 1.00 96.94 134 VAL A C 1
ATOM 1019 O O . VAL A 1 134 ? 1.921 5.116 -4.833 1.00 96.94 134 VAL A O 1
ATOM 1022 N N . LEU A 1 135 ? 3.123 3.309 -4.233 1.00 96.00 135 LEU A N 1
ATOM 1023 C CA . LEU A 1 135 ? 4.325 3.665 -4.976 1.00 96.00 135 LEU A CA 1
ATOM 1024 C C . LEU A 1 135 ? 4.130 3.323 -6.459 1.00 96.00 135 LEU A C 1
ATOM 1026 O O . LEU A 1 135 ? 4.034 2.143 -6.799 1.00 96.00 135 LEU A O 1
ATOM 1030 N N . ARG A 1 136 ? 4.088 4.340 -7.323 1.00 89.25 136 ARG A N 1
ATOM 1031 C CA . ARG A 1 136 ? 3.975 4.185 -8.779 1.00 89.25 136 ARG A CA 1
ATOM 1032 C C . ARG A 1 136 ? 4.955 5.078 -9.518 1.00 89.25 136 ARG A C 1
ATOM 1034 O O . ARG A 1 136 ? 5.182 6.208 -9.030 1.00 89.25 136 ARG A O 1
#

Foldseek 3Di:
DDDDDDDDDDDDDDDDDDDDDDDDDDDPPPPVVVVVVVVVVVVVVVVVVVVVVVCVVVPVPDPPPPPDWDWDWDDPVCVQVQQQWWKWWAFPVGDIATAGFHHDDPQWTWGFGDDDPGTDTDIDGNVGTPTMITTD

Nearest PDB structures (foldseek):
  5gl6-assembly2_B  TM=7.849E-01  e=9.548E-04  Mycolicibacterium smegmatis MC2 155
  7zs0-assembly1_A  TM=9.147E-01  e=5.713E-02  Candidatus Kuenenia
  7zs2-assembly1_A  TM=9.188E-01  e=8.458E-02  Candidatus Kuenenia
  8bdv-assembly1_A  TM=6.913E-01  e=1.488E-02  Staphylococcus aureus
  7zs1-assembly1_A  TM=8.272E-01  e=7.561E-02  Candidatus Kuenenia

Secondary structure (DSSP, 8-state):
---------------------------TTSHHHHHHHHHHHHHHHHHHHHHHHHHHHHT-----------EEE--TTTGGGGTTSEEEEEETTS-EEEEEEEEEETTEEEEEEEETTEEEEEEEEGGGEEEEEEE-

Solvent-accessible surface area (backbone atoms only — not comparable to full-atom values): 8652 Å² total; per-residue (Å²): 133,90,81,89,85,88,76,85,85,85,90,84,78,91,81,82,84,87,83,84,84,88,84,92,84,86,72,101,78,61,65,66,69,54,49,55,56,53,52,48,53,52,51,52,49,53,49,52,51,52,51,52,50,51,44,63,72,72,59,78,60,75,86,73,79,76,78,73,73,40,76,41,79,59,57,87,88,54,52,70,79,45,54,72,31,46,34,46,36,32,29,73,86,71,53,71,52,57,30,30,31,67,45,68,57,94,60,35,37,33,31,37,28,74,49,102,92,50,72,49,77,43,81,40,50,60,91,48,51,68,44,44,26,38,57,78

Radius of gyration: 32.36 Å; Cα contacts (8 Å, |Δi|>4): 147; chains: 1; bounding box: 40×51×93 Å

Sequence (136 aa):
MKRLSIGLGSVVLLSVIAAYAGDDSGEAATTAAKADTAVNNEASRREATREAIRRAVRGDGLPQEKMEKSYQSVSHEEIDRYVGSWVKLETYFGRKVEGTLRSVNGNTLYIDEHLGQGSASYPIDKTKLSGLKVLR

pLDDT: mean 75.44, std 22.21, range [35.12, 97.56]

Mean predicted aligned error: 18.0 Å

Organism: NCBI:txid355243